Protein AF-A0A8S3GPU1-F1 (afdb_monomer_lite)

Structure (mmCIF, N/CA/C/O backbone):
data_AF-A0A8S3GPU1-F1
#
_entry.id   AF-A0A8S3GPU1-F1
#
loop_
_atom_site.group_PDB
_atom_site.id
_atom_site.type_symbol
_atom_site.label_atom_id
_atom_site.label_alt_id
_atom_site.label_comp_id
_atom_site.label_asym_id
_atom_site.label_entity_id
_atom_site.label_seq_id
_atom_site.pdbx_PDB_ins_code
_atom_site.Cartn_x
_atom_site.Cartn_y
_atom_site.Cartn_z
_atom_site.occupancy
_atom_site.B_iso_or_equiv
_atom_site.auth_seq_id
_atom_site.auth_comp_id
_atom_site.auth_asym_id
_atom_site.auth_atom_id
_atom_site.pdbx_PDB_model_num
ATOM 1 N N . VAL A 1 1 ? -9.425 -0.951 3.501 1.00 93.44 1 VAL A N 1
ATOM 2 C CA . VAL A 1 1 ? -9.799 -0.291 2.222 1.00 93.44 1 VAL A CA 1
ATOM 3 C C . VAL A 1 1 ? -8.624 0.565 1.789 1.00 93.44 1 VAL A C 1
ATOM 5 O O . VAL A 1 1 ? -7.996 1.143 2.668 1.00 93.44 1 VAL A O 1
ATOM 8 N N . TYR A 1 2 ? -8.330 0.630 0.492 1.00 96.62 2 TYR A N 1
ATOM 9 C CA . TYR A 1 2 ? -7.219 1.409 -0.062 1.00 96.62 2 TYR A CA 1
ATOM 10 C C . TYR A 1 2 ? -7.715 2.306 -1.193 1.00 96.62 2 TYR A C 1
ATOM 12 O O . TYR A 1 2 ? -8.721 1.982 -1.825 1.00 96.62 2 TYR A O 1
ATOM 20 N N . ALA A 1 3 ? -7.033 3.424 -1.422 1.00 96.69 3 ALA A N 1
ATOM 21 C CA . ALA A 1 3 ? -7.355 4.367 -2.487 1.00 96.69 3 ALA A CA 1
ATOM 22 C C . ALA A 1 3 ? -6.104 5.111 -2.963 1.00 96.69 3 ALA A C 1
ATOM 24 O O . ALA A 1 3 ? -5.092 5.145 -2.261 1.00 96.69 3 ALA A O 1
ATOM 25 N N . THR A 1 4 ? -6.206 5.735 -4.134 1.00 96.50 4 THR A N 1
ATOM 26 C CA . THR A 1 4 ? -5.224 6.688 -4.655 1.00 96.50 4 THR A CA 1
AT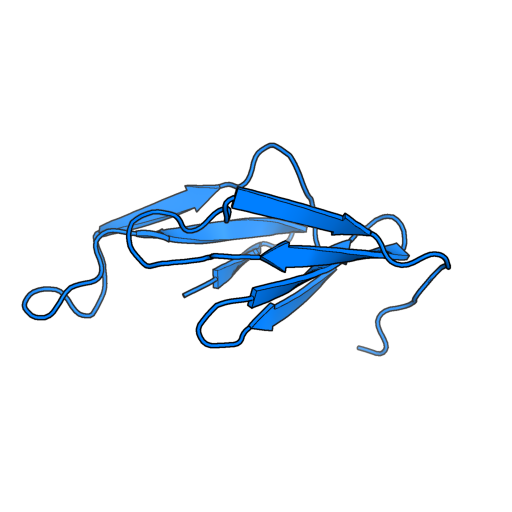OM 27 C C . THR A 1 4 ? -5.864 8.053 -4.887 1.00 96.50 4 THR A C 1
ATOM 29 O O . THR A 1 4 ? -7.075 8.150 -5.105 1.00 96.50 4 THR A O 1
ATOM 32 N N . ASP A 1 5 ? -5.064 9.117 -4.819 1.00 95.69 5 ASP A N 1
ATOM 33 C CA . ASP A 1 5 ? -5.474 10.464 -5.229 1.00 95.69 5 ASP A CA 1
ATOM 34 C C . ASP A 1 5 ? -4.918 10.843 -6.616 1.00 95.69 5 ASP A C 1
ATOM 36 O O . ASP A 1 5 ? -4.199 10.083 -7.266 1.00 95.69 5 ASP A O 1
ATOM 40 N N . ASN A 1 6 ? -5.225 12.055 -7.086 1.00 94.94 6 ASN A N 1
ATOM 41 C CA . ASN A 1 6 ? -4.738 12.561 -8.374 1.00 94.94 6 ASN A CA 1
ATOM 42 C C . ASN A 1 6 ? -3.227 12.861 -8.399 1.00 94.94 6 ASN A C 1
ATOM 44 O O . ASN A 1 6 ? -2.682 13.149 -9.463 1.00 94.94 6 ASN A O 1
ATOM 48 N N . LYS A 1 7 ? -2.554 12.815 -7.245 1.00 95.44 7 LYS A N 1
ATOM 49 C CA . LYS A 1 7 ? -1.095 12.886 -7.124 1.00 95.44 7 LYS A CA 1
ATOM 50 C C . LYS A 1 7 ? -0.462 11.496 -7.056 1.00 95.44 7 LYS A C 1
ATOM 52 O O . LYS A 1 7 ? 0.743 11.405 -6.845 1.00 95.44 7 LYS A O 1
ATOM 57 N N . GLN A 1 8 ? -1.256 10.439 -7.264 1.00 95.75 8 GLN A N 1
ATOM 58 C CA . GLN A 1 8 ? -0.842 9.036 -7.197 1.00 95.75 8 GLN A CA 1
ATOM 59 C C . GLN A 1 8 ? -0.370 8.619 -5.794 1.00 95.75 8 GLN A C 1
ATOM 61 O O . GLN A 1 8 ? 0.348 7.629 -5.643 1.00 95.75 8 GLN A O 1
ATOM 66 N N . THR A 1 9 ? -0.784 9.358 -4.760 1.00 96.69 9 THR A N 1
ATOM 67 C CA . THR A 1 9 ? -0.516 9.024 -3.360 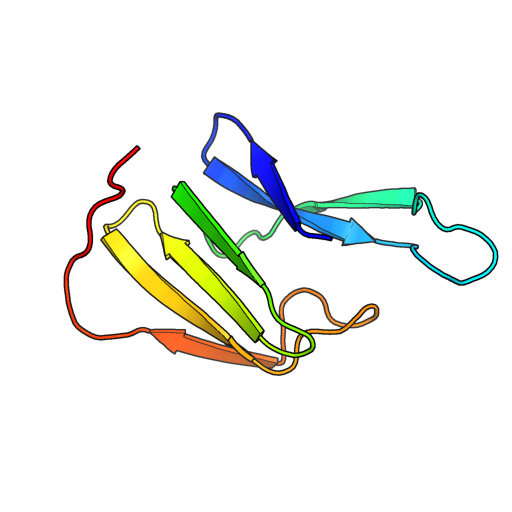1.00 96.69 9 THR A CA 1
ATOM 68 C C . THR A 1 9 ? -1.423 7.876 -2.950 1.00 96.69 9 THR A C 1
ATOM 70 O O . THR A 1 9 ? -2.635 7.944 -3.156 1.00 96.69 9 THR A O 1
ATOM 73 N N . VAL A 1 10 ? -0.850 6.827 -2.366 1.00 97.06 10 VAL A N 1
ATOM 74 C CA . VAL A 1 10 ? -1.602 5.670 -1.869 1.00 97.06 10 VAL A CA 1
ATOM 75 C C . VAL A 1 10 ? -2.047 5.935 -0.436 1.00 97.06 10 VAL A C 1
ATOM 77 O O . VAL A 1 10 ? -1.264 6.417 0.378 1.00 97.06 10 VAL A O 1
ATOM 80 N N . TYR A 1 11 ? -3.292 5.592 -0.117 1.00 97.38 11 TYR A N 1
ATOM 81 C CA . TYR A 1 11 ? -3.854 5.721 1.222 1.00 97.38 11 TYR A CA 1
ATOM 82 C C . TYR A 1 11 ? -4.498 4.422 1.691 1.00 97.38 11 TYR A C 1
ATOM 84 O O . TYR A 1 11 ? -5.176 3.738 0.920 1.00 97.38 11 TYR A O 1
ATOM 92 N N . ALA A 1 12 ? -4.390 4.143 2.987 1.00 96.25 12 ALA A N 1
ATOM 93 C CA . ALA A 1 12 ? -5.209 3.153 3.672 1.00 96.25 12 ALA A CA 1
ATOM 94 C C . ALA A 1 12 ? -6.291 3.828 4.517 1.00 96.25 12 ALA A C 1
ATOM 96 O O . ALA A 1 12 ? -6.037 4.796 5.233 1.00 96.25 12 ALA A O 1
ATOM 97 N N . ARG A 1 13 ? -7.517 3.302 4.462 1.00 95.88 13 ARG A N 1
ATOM 98 C CA . ARG A 1 13 ? -8.584 3.691 5.388 1.00 95.88 13 ARG A CA 1
ATOM 99 C C . ARG A 1 13 ? -8.376 2.967 6.713 1.00 95.88 13 ARG A C 1
ATOM 101 O O . ARG A 1 13 ? -8.432 1.736 6.744 1.00 95.88 13 ARG A O 1
ATOM 108 N N . VAL A 1 14 ? -8.210 3.730 7.787 1.00 95.31 14 VAL A N 1
ATOM 109 C CA . VAL A 1 14 ? -7.957 3.209 9.137 1.00 95.31 14 VAL A CA 1
ATOM 110 C C . VAL A 1 14 ? -9.157 3.398 10.063 1.00 95.31 14 VAL A C 1
ATOM 112 O O . VAL A 1 14 ? -10.121 4.097 9.737 1.00 95.31 14 VAL A O 1
ATOM 115 N N . GLY A 1 15 ? -9.118 2.729 11.218 1.00 94.81 15 GLY A N 1
ATOM 116 C CA . GLY A 1 15 ? -10.177 2.786 12.231 1.00 94.81 15 GLY A CA 1
ATOM 117 C C . GLY A 1 15 ? -11.455 2.031 11.856 1.00 94.81 15 GLY A C 1
ATOM 118 O O . GLY A 1 15 ? -12.484 2.239 12.496 1.00 94.81 15 GLY A O 1
ATOM 119 N N . ILE A 1 16 ? -11.415 1.191 10.814 1.00 93.75 16 ILE A N 1
ATOM 120 C CA . ILE A 1 16 ? -12.539 0.328 10.435 1.00 93.75 16 ILE A CA 1
ATOM 121 C C . ILE A 1 16 ? -12.623 -0.832 11.429 1.00 93.75 16 ILE A C 1
ATOM 123 O O . ILE A 1 16 ? -11.662 -1.582 11.590 1.00 93.75 16 ILE A O 1
ATOM 127 N N . ASN A 1 17 ? -13.782 -1.006 12.057 1.00 93.00 17 ASN A N 1
ATOM 128 C CA . ASN A 1 17 ? -14.086 -2.141 12.928 1.00 93.00 17 ASN A CA 1
ATOM 129 C C . ASN A 1 17 ? -15.591 -2.468 12.881 1.00 93.00 17 ASN A C 1
ATOM 131 O O . ASN A 1 17 ? -16.322 -1.935 12.042 1.00 93.00 17 ASN A O 1
ATOM 135 N N . GLU A 1 18 ? -16.058 -3.384 13.731 1.00 94.62 18 GLU A N 1
ATOM 136 C CA . GLU A 1 18 ? -17.459 -3.820 13.720 1.00 94.62 18 GLU A CA 1
ATOM 137 C C . GLU A 1 18 ? -18.451 -2.699 14.050 1.00 94.62 18 GLU A C 1
ATOM 139 O O . GLU A 1 18 ? -19.517 -2.642 13.434 1.00 94.62 18 GLU A O 1
ATOM 144 N N . GLU A 1 19 ? -18.064 -1.798 14.955 1.00 97.12 19 GLU A N 1
ATOM 145 C CA . GLU A 1 19 ? -18.854 -0.664 15.448 1.00 97.12 19 GLU A CA 1
ATOM 146 C C . GLU A 1 19 ? -18.730 0.565 14.532 1.00 97.12 19 GLU A C 1
ATOM 148 O O . GLU A 1 19 ? -19.665 1.352 14.400 1.00 97.12 19 GLU A O 1
ATOM 153 N N . ASN A 1 20 ? -17.593 0.709 13.847 1.00 95.19 20 ASN A N 1
ATOM 154 C CA . ASN A 1 20 ? -17.303 1.780 12.903 1.00 95.19 20 ASN A CA 1
ATOM 155 C C . ASN A 1 20 ? -16.896 1.221 11.533 1.00 95.19 20 ASN A C 1
ATOM 157 O O . ASN A 1 20 ? -15.718 1.164 11.174 1.00 95.19 20 ASN A O 1
ATOM 161 N N . ARG A 1 21 ? -17.891 0.863 10.720 1.00 93.62 21 ARG A N 1
ATOM 162 C CA . ARG A 1 21 ? -17.680 0.326 9.362 1.00 93.62 21 ARG A CA 1
ATOM 163 C C . ARG A 1 21 ? -17.128 1.356 8.366 1.00 93.62 21 ARG A C 1
ATOM 165 O O . ARG A 1 21 ? -16.643 0.969 7.308 1.00 93.62 21 ARG A O 1
ATOM 172 N N . ILE A 1 22 ? -17.191 2.649 8.692 1.00 95.38 22 ILE A N 1
ATOM 173 C CA . ILE A 1 22 ? -16.736 3.750 7.826 1.00 95.38 22 ILE A CA 1
ATOM 174 C C . ILE A 1 22 ? -15.247 4.058 8.063 1.00 95.38 22 ILE A C 1
ATOM 176 O O . ILE A 1 22 ? -14.552 4.555 7.174 1.00 95.38 22 ILE A O 1
ATOM 180 N N . GLY A 1 23 ? -14.724 3.753 9.251 1.00 95.62 23 GLY A N 1
ATOM 181 C CA . GLY A 1 23 ? -13.376 4.133 9.669 1.00 95.62 23 GLY A CA 1
ATOM 182 C C . GLY A 1 23 ? -13.273 5.600 10.085 1.00 95.62 23 GLY A C 1
ATOM 183 O O . GLY A 1 23 ? -14.247 6.349 10.021 1.00 95.62 23 GLY A O 1
ATOM 184 N N . THR A 1 24 ? -12.090 6.036 10.499 1.00 96.50 24 THR A N 1
ATOM 185 C CA . THR A 1 24 ? -11.863 7.366 11.093 1.00 96.50 24 THR A CA 1
ATOM 186 C C . THR A 1 24 ? -11.140 8.321 10.150 1.00 96.50 24 THR A C 1
ATOM 188 O O . THR A 1 24 ? -11.527 9.480 10.023 1.00 96.50 24 THR A O 1
ATOM 191 N N . SER A 1 25 ? -10.126 7.836 9.439 1.00 96.75 25 SER A N 1
ATOM 192 C CA . SER A 1 25 ? -9.217 8.663 8.640 1.00 96.75 25 SER A CA 1
ATOM 193 C C . SER A 1 25 ? -8.588 7.864 7.498 1.00 96.75 25 SER A C 1
ATOM 195 O O . SER A 1 25 ? -8.745 6.645 7.402 1.00 96.75 25 SER A O 1
ATOM 197 N N . TRP A 1 26 ? -7.917 8.580 6.599 1.00 96.94 26 TRP A N 1
ATOM 198 C CA . TRP A 1 26 ? -7.044 8.014 5.576 1.00 96.94 26 TRP A CA 1
ATOM 199 C C . TRP A 1 26 ? -5.592 8.285 5.969 1.00 96.94 26 TRP A C 1
ATOM 201 O O . TRP A 1 26 ? -5.263 9.425 6.291 1.00 96.94 26 TRP A O 1
ATOM 211 N N . GLU A 1 27 ? -4.746 7.260 5.940 1.00 95.69 27 GLU A N 1
ATOM 212 C CA . GLU A 1 27 ? -3.312 7.364 6.229 1.00 95.69 27 GLU A CA 1
ATOM 213 C C . GLU A 1 27 ? -2.500 7.149 4.944 1.00 95.69 27 GLU A C 1
ATOM 215 O O . GLU A 1 27 ? -2.748 6.158 4.248 1.00 95.69 27 GLU A O 1
ATOM 220 N N . PRO A 1 28 ? -1.584 8.071 4.586 1.00 96.00 28 PRO A N 1
ATOM 221 C CA . PRO A 1 28 ? -0.787 7.969 3.368 1.00 96.00 28 PRO A CA 1
ATOM 222 C C . PRO A 1 28 ? 0.333 6.934 3.503 1.00 96.00 28 PRO A C 1
ATOM 224 O O . PRO A 1 28 ? 0.898 6.743 4.578 1.00 96.00 28 PRO A O 1
ATOM 227 N N . PHE A 1 29 ? 0.699 6.311 2.387 1.00 94.25 29 PHE A N 1
ATOM 228 C CA . PHE A 1 29 ? 1.926 5.532 2.270 1.00 94.25 29 PHE A CA 1
ATOM 229 C C . PHE A 1 29 ? 3.030 6.477 1.803 1.00 94.25 29 PHE A C 1
ATOM 231 O O . PHE A 1 29 ? 2.958 7.035 0.711 1.00 94.25 29 PHE A O 1
ATOM 238 N N . GLU A 1 30 ? 4.049 6.676 2.634 1.00 88.81 30 GLU A N 1
ATOM 239 C CA . GLU A 1 30 ? 5.147 7.601 2.322 1.00 88.81 30 GLU A CA 1
ATOM 240 C C . GLU A 1 30 ? 6.195 6.989 1.378 1.00 88.81 30 GLU A C 1
ATOM 242 O O . GLU A 1 30 ? 6.998 7.707 0.786 1.00 88.81 30 GLU A O 1
ATOM 247 N N . ASP A 1 31 ? 6.195 5.662 1.223 1.00 88.62 31 ASP A N 1
ATOM 248 C CA . ASP A 1 31 ? 7.237 4.908 0.524 1.00 88.62 31 ASP A CA 1
ATOM 249 C C . ASP A 1 31 ? 6.849 4.465 -0.897 1.00 88.62 31 ASP A C 1
ATOM 251 O O . ASP A 1 31 ? 7.651 3.816 -1.576 1.00 88.62 31 ASP A O 1
ATOM 255 N N . CYS A 1 32 ? 5.642 4.792 -1.376 1.00 89.81 32 CYS A N 1
ATOM 256 C CA . CYS A 1 32 ? 5.209 4.426 -2.723 1.00 89.81 32 CYS A CA 1
ATOM 257 C C . CYS A 1 32 ? 4.198 5.399 -3.352 1.00 89.81 32 CYS A C 1
ATOM 259 O O . CYS A 1 32 ? 3.425 6.076 -2.682 1.00 89.81 32 CYS A O 1
ATOM 261 N N . SER A 1 33 ? 4.195 5.422 -4.687 1.00 95.50 33 SER A N 1
ATOM 262 C CA . SER A 1 33 ? 3.143 6.016 -5.519 1.00 95.50 33 SER A CA 1
ATOM 263 C C . SER A 1 33 ? 2.623 4.958 -6.484 1.00 95.50 33 SER A C 1
ATOM 265 O O . SER A 1 33 ? 3.395 4.099 -6.929 1.00 95.50 33 SER A O 1
ATOM 267 N N . ALA A 1 34 ? 1.325 4.986 -6.783 1.00 97.06 34 ALA A N 1
ATOM 268 C CA . ALA A 1 34 ? 0.687 3.971 -7.613 1.00 97.06 34 ALA A CA 1
ATOM 269 C C . ALA A 1 34 ? -0.337 4.551 -8.589 1.00 97.06 34 ALA A C 1
ATOM 271 O O . ALA A 1 34 ? -1.077 5.482 -8.272 1.00 97.06 34 ALA A O 1
ATOM 272 N N . LEU A 1 35 ? -0.384 3.940 -9.770 1.00 96.50 35 LEU A N 1
ATOM 273 C CA . LEU A 1 35 ? -1.382 4.169 -10.809 1.00 96.50 35 LEU A CA 1
ATOM 274 C C . LEU A 1 35 ? -2.635 3.332 -10.544 1.00 96.50 35 LEU A C 1
ATOM 276 O O . LEU A 1 35 ? -3.749 3.837 -10.628 1.00 96.50 35 LEU A O 1
ATOM 280 N N . GLU A 1 36 ? -2.444 2.063 -10.182 1.00 96.25 36 GLU A N 1
ATOM 281 C CA . GLU A 1 36 ? -3.521 1.102 -9.951 1.00 96.25 36 GLU A CA 1
ATOM 282 C C . GLU A 1 36 ? -3.245 0.261 -8.707 1.00 96.25 36 GLU A C 1
ATOM 284 O O . GLU A 1 36 ? -2.091 -0.033 -8.377 1.00 96.25 36 GLU A O 1
ATOM 289 N N . LEU A 1 37 ? -4.323 -0.155 -8.038 1.00 97.00 37 LEU A N 1
ATOM 290 C CA . LEU A 1 37 ? -4.287 -1.013 -6.859 1.00 97.00 37 LEU A CA 1
ATOM 291 C C . LEU A 1 37 ? -5.196 -2.228 -7.065 1.00 97.00 37 LEU A C 1
ATOM 293 O O . LEU A 1 37 ? -6.327 -2.088 -7.530 1.00 97.00 37 LEU A O 1
ATOM 297 N N . ALA A 1 38 ? -4.742 -3.403 -6.634 1.00 96.81 38 ALA A N 1
ATOM 298 C CA . ALA A 1 38 ? -5.562 -4.608 -6.531 1.00 96.81 38 ALA A CA 1
ATOM 299 C C . ALA A 1 38 ? -5.351 -5.270 -5.165 1.00 96.81 38 ALA A C 1
ATOM 301 O O . ALA A 1 38 ? -4.222 -5.383 -4.690 1.00 96.81 38 ALA A O 1
ATOM 302 N N . ILE A 1 39 ? -6.432 -5.697 -4.508 1.00 95.88 39 ILE A N 1
ATOM 303 C CA . ILE A 1 39 ? -6.383 -6.171 -3.116 1.00 95.88 39 ILE A CA 1
ATOM 304 C C . ILE A 1 39 ? -6.957 -7.575 -2.964 1.00 95.88 39 ILE A C 1
ATOM 306 O O . ILE A 1 39 ? -7.919 -7.940 -3.636 1.00 95.88 39 ILE A O 1
ATOM 310 N N . SER A 1 40 ? -6.387 -8.335 -2.034 1.00 94.50 40 SER A N 1
ATOM 311 C CA . SER A 1 40 ? -6.957 -9.567 -1.487 1.00 94.50 40 SER A CA 1
ATOM 312 C C . SER A 1 40 ? -7.059 -9.453 0.040 1.00 94.50 40 SER A C 1
ATOM 314 O O . SER A 1 40 ? -6.863 -8.375 0.603 1.00 94.50 40 SER A O 1
ATOM 316 N N . GLU A 1 41 ? -7.360 -10.558 0.722 1.00 93.44 41 GLU A N 1
ATOM 317 C CA . GLU A 1 41 ? -7.410 -10.605 2.186 1.00 93.44 41 GLU A CA 1
ATOM 318 C C . GLU A 1 41 ? -6.067 -10.243 2.846 1.00 93.44 41 GLU A C 1
ATOM 320 O O . GLU A 1 41 ? -6.045 -9.557 3.867 1.00 93.44 41 GLU A O 1
ATOM 325 N N . HIS A 1 42 ? -4.945 -10.666 2.251 1.00 95.50 42 HIS A N 1
ATOM 326 C CA . HIS A 1 42 ? -3.614 -10.554 2.867 1.00 95.50 42 HIS 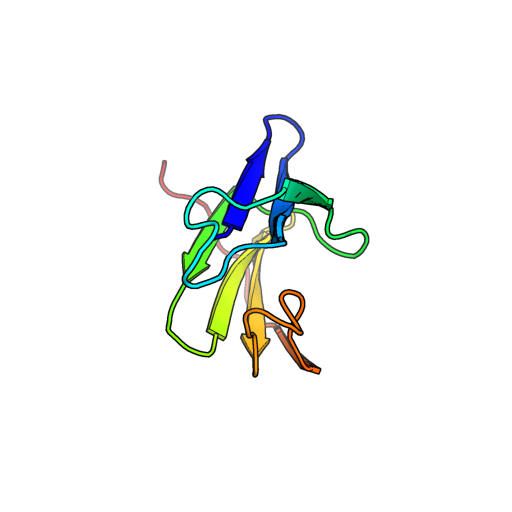A CA 1
ATOM 327 C C . HIS A 1 42 ? -2.544 -9.949 1.960 1.00 95.50 42 HIS A C 1
ATOM 329 O O . HIS A 1 42 ? -1.390 -9.821 2.380 1.00 95.50 42 HIS A O 1
ATOM 335 N N . THR A 1 43 ? -2.897 -9.547 0.737 1.00 97.25 43 THR A N 1
ATOM 336 C CA . THR A 1 43 ? -1.953 -8.906 -0.186 1.00 97.25 43 THR A CA 1
ATOM 337 C C . THR A 1 43 ? -2.532 -7.656 -0.831 1.00 97.25 43 THR A C 1
ATOM 339 O O . THR A 1 43 ? -3.678 -7.666 -1.283 1.00 97.25 43 THR A O 1
ATOM 342 N N . LEU A 1 44 ? -1.705 -6.623 -0.963 1.00 97.56 44 LEU A N 1
ATOM 343 C CA . LEU A 1 44 ? -1.962 -5.443 -1.786 1.00 97.56 44 LEU A CA 1
ATOM 344 C C . LEU A 1 44 ? -0.964 -5.427 -2.944 1.00 97.56 44 LEU A C 1
ATOM 346 O O . LEU A 1 44 ? 0.245 -5.403 -2.732 1.00 97.56 44 LEU A O 1
ATOM 350 N N . TRP A 1 45 ? -1.480 -5.412 -4.164 1.00 97.75 45 TRP A N 1
ATOM 351 C CA . TRP A 1 45 ? -0.709 -5.240 -5.385 1.00 97.75 45 TRP A CA 1
ATOM 352 C C . TRP A 1 45 ? -0.815 -3.796 -5.856 1.00 97.75 45 TRP A C 1
ATOM 354 O O . TRP A 1 45 ? -1.907 -3.226 -5.875 1.00 97.75 45 TRP A O 1
ATOM 364 N N . LEU A 1 46 ? 0.321 -3.219 -6.236 1.00 97.50 46 LEU A N 1
ATOM 365 C CA . LEU A 1 46 ? 0.437 -1.854 -6.725 1.00 97.50 46 LEU A CA 1
ATOM 366 C C . LEU A 1 46 ? 1.142 -1.869 -8.076 1.00 97.50 46 LEU A C 1
ATOM 368 O O . LEU A 1 46 ? 2.255 -2.390 -8.178 1.00 97.50 46 LEU A O 1
ATOM 372 N N . LEU A 1 47 ? 0.532 -1.249 -9.083 1.00 97.62 47 LEU A N 1
ATOM 373 C CA . LEU A 1 47 ? 1.269 -0.786 -10.252 1.00 97.62 47 LEU A CA 1
ATOM 374 C C . LEU A 1 47 ? 1.823 0.596 -9.919 1.00 97.62 47 LEU A C 1
ATOM 376 O O . LEU A 1 47 ? 1.067 1.562 -9.830 1.00 97.62 47 LEU A O 1
ATOM 380 N N . THR A 1 48 ? 3.127 0.691 -9.694 1.00 95.88 48 THR A N 1
ATOM 381 C CA . THR A 1 48 ? 3.762 1.947 -9.306 1.00 95.88 48 THR A CA 1
ATOM 382 C C . THR A 1 48 ? 3.829 2.925 -10.472 1.00 95.88 48 THR A C 1
ATOM 384 O O . THR A 1 48 ? 3.860 2.537 -11.642 1.00 95.88 48 THR A O 1
ATOM 387 N N . SER A 1 49 ? 3.947 4.213 -10.163 1.00 94.25 49 SER A N 1
ATOM 388 C CA . SER A 1 49 ? 4.102 5.268 -11.173 1.00 94.25 49 SER A CA 1
ATOM 389 C C . SER A 1 49 ? 5.396 5.168 -11.988 1.00 94.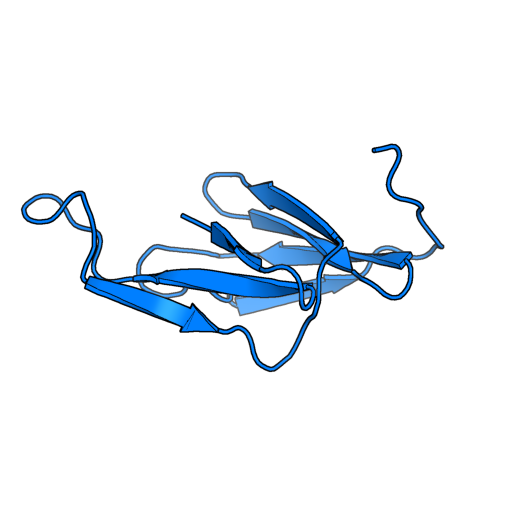25 49 SER A C 1
ATOM 391 O O . SER A 1 49 ? 5.508 5.780 -13.046 1.00 94.25 49 SER A O 1
ATOM 393 N N . CYS A 1 50 ? 6.369 4.375 -11.526 1.00 92.81 50 CYS A N 1
ATOM 394 C CA . CYS A 1 50 ? 7.585 4.045 -12.271 1.00 92.81 50 CYS A CA 1
ATOM 395 C C . CYS A 1 50 ? 7.470 2.749 -13.097 1.00 92.81 50 CYS A C 1
ATOM 397 O O . CYS A 1 50 ? 8.484 2.259 -13.591 1.00 92.81 50 CYS A O 1
ATOM 399 N N . GLY A 1 51 ? 6.263 2.194 -13.249 1.00 95.50 51 GLY A N 1
ATOM 400 C CA . GLY A 1 51 ? 5.987 1.020 -14.079 1.00 95.50 51 GLY A CA 1
ATOM 401 C C . GLY A 1 51 ? 6.407 -0.309 -13.453 1.00 95.50 51 GLY A C 1
ATOM 402 O O . GLY A 1 51 ? 6.568 -1.294 -14.166 1.00 95.50 51 GLY A O 1
ATOM 403 N N . GLN A 1 52 ? 6.608 -0.375 -12.137 1.00 97.06 52 GLN A N 1
ATOM 404 C CA . GLN A 1 52 ? 6.917 -1.625 -11.440 1.00 97.06 52 GLN A CA 1
ATOM 405 C C . GLN A 1 52 ? 5.653 -2.207 -10.812 1.00 97.06 52 GLN A C 1
ATOM 407 O O . GLN A 1 52 ? 4.782 -1.468 -10.365 1.00 97.06 52 GLN A O 1
ATOM 412 N N . ILE A 1 53 ? 5.574 -3.532 -10.705 1.00 97.69 53 ILE A N 1
ATOM 413 C CA . ILE A 1 53 ? 4.552 -4.175 -9.876 1.00 97.69 53 ILE A CA 1
ATOM 414 C C . ILE A 1 53 ? 5.164 -4.495 -8.514 1.00 97.69 53 ILE A C 1
ATOM 416 O O . ILE A 1 53 ? 6.129 -5.256 -8.431 1.00 97.69 53 ILE A O 1
ATOM 420 N N . GLN A 1 54 ? 4.593 -3.933 -7.450 1.00 97.06 54 GLN A N 1
ATOM 421 C CA . GLN A 1 54 ? 4.940 -4.242 -6.063 1.00 97.06 54 GLN A CA 1
ATOM 422 C C . GLN A 1 54 ? 3.811 -5.024 -5.388 1.00 97.06 54 GLN A C 1
ATOM 424 O O . GLN A 1 54 ? 2.639 -4.699 -5.552 1.00 97.06 54 GLN A O 1
ATOM 429 N N . CYS A 1 55 ? 4.168 -6.029 -4.593 1.00 97.31 55 CYS A N 1
ATOM 430 C CA . CYS A 1 55 ? 3.259 -6.780 -3.735 1.00 97.31 55 CYS A CA 1
ATOM 431 C C . CYS A 1 55 ? 3.621 -6.532 -2.270 1.00 97.31 55 CYS A C 1
ATOM 433 O O . CYS A 1 55 ? 4.736 -6.843 -1.847 1.00 97.31 55 CYS A O 1
ATOM 435 N N . ARG A 1 56 ? 2.677 -5.986 -1.503 1.00 96.69 56 ARG A N 1
ATOM 436 C CA . ARG A 1 56 ? 2.734 -5.869 -0.044 1.00 96.69 56 ARG A CA 1
ATOM 437 C C . ARG A 1 56 ? 2.019 -7.065 0.565 1.00 96.69 56 ARG A C 1
ATOM 439 O O . ARG A 1 56 ? 0.823 -7.249 0.352 1.00 96.69 56 ARG A O 1
ATOM 446 N N . GLU A 1 57 ? 2.749 -7.878 1.312 1.00 96.94 57 GLU A N 1
ATOM 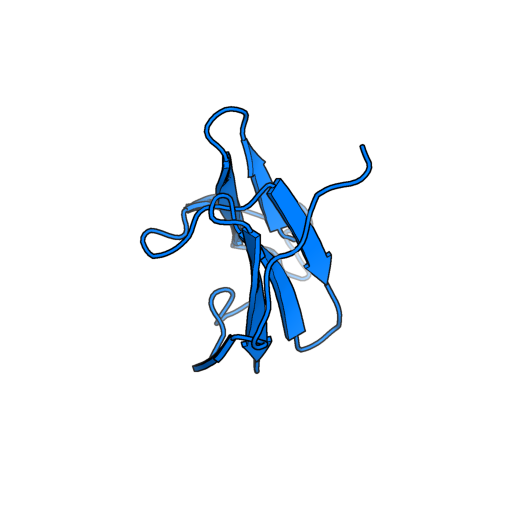447 C CA . GLU A 1 57 ? 2.239 -9.097 1.938 1.00 96.94 57 GLU A CA 1
ATOM 448 C C . GLU A 1 57 ? 1.953 -8.882 3.425 1.00 96.94 57 GLU A C 1
ATOM 450 O O . GLU A 1 57 ? 2.607 -8.072 4.092 1.00 96.94 57 GLU A O 1
ATOM 455 N N . ASN A 1 58 ? 1.042 -9.691 3.965 1.00 96.56 58 ASN A N 1
ATOM 456 C CA . ASN A 1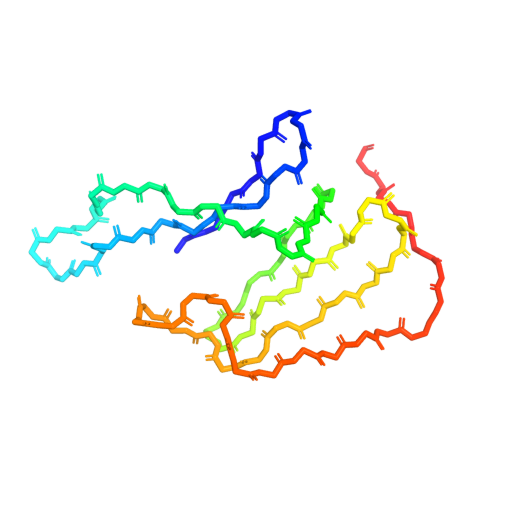 58 ? 0.598 -9.638 5.359 1.00 96.56 58 ASN A CA 1
ATOM 457 C C . ASN A 1 58 ? -0.038 -8.289 5.716 1.00 96.56 58 ASN A C 1
ATOM 459 O O . ASN A 1 58 ? 0.169 -7.766 6.814 1.00 96.56 58 ASN A O 1
ATOM 463 N N . ILE A 1 59 ? -0.798 -7.718 4.775 1.00 96.25 59 ILE A N 1
ATOM 464 C CA . ILE A 1 59 ? -1.656 -6.578 5.091 1.00 96.25 59 ILE A CA 1
ATOM 465 C C . ILE A 1 59 ? -2.774 -7.028 6.037 1.00 96.25 59 ILE A C 1
ATOM 467 O O . ILE A 1 59 ? -3.275 -8.151 5.953 1.00 96.25 59 ILE A O 1
ATOM 471 N N . SER A 1 60 ? -3.182 -6.142 6.934 1.00 93.56 60 SER A N 1
ATOM 472 C CA . SER A 1 60 ? -4.317 -6.357 7.829 1.00 93.56 60 SER A CA 1
ATOM 473 C C . SER A 1 60 ? -4.955 -5.022 8.211 1.00 93.56 60 SER A C 1
ATOM 475 O O . SER A 1 60 ? -4.451 -3.955 7.861 1.00 93.56 60 SER A O 1
ATOM 477 N N . ILE A 1 61 ? -6.058 -5.064 8.963 1.00 89.06 61 ILE A N 1
ATOM 478 C CA . ILE A 1 61 ? -6.680 -3.852 9.522 1.00 89.06 61 ILE A CA 1
ATOM 479 C C . ILE A 1 61 ? -5.711 -3.083 10.433 1.00 89.06 61 ILE A C 1
ATOM 481 O O . ILE A 1 61 ? -5.728 -1.855 10.437 1.00 89.06 61 ILE A O 1
ATOM 485 N N . THR A 1 62 ? -4.876 -3.788 11.199 1.00 91.38 62 THR A N 1
ATOM 486 C CA . THR A 1 62 ? -3.910 -3.181 12.129 1.00 91.38 62 THR A CA 1
ATOM 487 C C . THR A 1 62 ? -2.539 -2.941 11.502 1.00 91.38 62 THR A C 1
ATOM 489 O O . THR A 1 62 ? -1.730 -2.224 12.080 1.00 91.38 62 THR A O 1
ATOM 492 N N . ASN A 1 63 ? -2.274 -3.522 10.330 1.00 93.69 63 ASN A N 1
ATOM 493 C CA . ASN A 1 63 ? -1.044 -3.339 9.571 1.00 93.69 63 ASN A CA 1
ATOM 494 C C . ASN A 1 63 ? -1.349 -3.151 8.072 1.00 93.69 63 ASN A C 1
ATOM 496 O O . ASN A 1 63 ? -1.141 -4.073 7.278 1.00 93.69 63 ASN A O 1
ATOM 500 N N . PRO A 1 64 ? -1.856 -1.980 7.655 1.00 93.50 64 PRO A N 1
ATOM 501 C CA . PRO A 1 64 ? -2.261 -1.766 6.269 1.00 93.50 64 PRO A CA 1
ATOM 502 C C . PRO A 1 64 ? -1.084 -1.758 5.280 1.00 93.50 64 PRO A C 1
ATOM 504 O O . PRO A 1 64 ? -1.250 -2.111 4.118 1.00 93.50 64 PRO A O 1
ATOM 507 N N . ILE A 1 65 ? 0.119 -1.391 5.726 1.00 92.75 65 ILE A N 1
ATOM 508 C CA . ILE A 1 65 ? 1.321 -1.340 4.874 1.00 92.75 65 ILE A CA 1
ATOM 509 C C . ILE A 1 65 ? 1.839 -2.750 4.538 1.00 92.75 65 ILE A C 1
ATOM 511 O O . ILE A 1 65 ? 2.529 -2.948 3.536 1.00 92.75 65 ILE A O 1
ATOM 515 N N . GLY A 1 66 ? 1.470 -3.747 5.345 1.00 93.62 66 GLY A N 1
ATOM 516 C CA . GLY A 1 66 ? 2.020 -5.093 5.262 1.00 93.62 66 GLY A CA 1
ATOM 517 C C . GLY A 1 66 ? 3.391 -5.190 5.927 1.00 93.62 66 GLY A C 1
ATOM 518 O O . GLY A 1 66 ? 3.930 -4.225 6.462 1.00 93.62 66 GLY A O 1
ATOM 519 N N . THR A 1 67 ? 3.946 -6.395 5.974 1.00 94.88 67 THR A N 1
ATOM 520 C CA . THR A 1 67 ? 5.236 -6.666 6.638 1.00 94.88 67 THR A CA 1
ATOM 521 C C . THR A 1 67 ? 6.355 -6.906 5.634 1.00 94.88 67 THR A C 1
ATOM 523 O O . THR A 1 67 ? 7.525 -6.683 5.937 1.00 94.88 67 THR A O 1
ATOM 526 N N . ARG A 1 68 ? 6.017 -7.384 4.435 1.00 94.12 68 ARG A N 1
ATOM 527 C CA . ARG A 1 68 ? 6.986 -7.697 3.382 1.00 94.12 68 ARG A CA 1
ATOM 528 C C . ARG A 1 68 ? 6.570 -7.019 2.089 1.00 94.12 68 ARG A C 1
ATOM 530 O O . ARG A 1 68 ? 5.381 -6.887 1.815 1.00 94.12 68 ARG A O 1
ATOM 537 N N . SER A 1 69 ? 7.562 -6.614 1.306 1.00 94.75 69 SER A N 1
ATOM 538 C CA . SER A 1 69 ? 7.373 -6.040 -0.022 1.00 94.75 69 SER A CA 1
ATOM 539 C C . SER A 1 69 ? 8.225 -6.807 -1.025 1.00 94.75 69 SER A C 1
ATOM 541 O O . SER A 1 69 ? 9.420 -7.000 -0.793 1.00 94.75 69 SER A O 1
ATOM 543 N N . THR A 1 70 ? 7.612 -7.251 -2.120 1.00 96.31 70 THR A N 1
ATOM 544 C CA . THR A 1 70 ? 8.301 -7.901 -3.241 1.00 96.31 70 THR A CA 1
ATOM 545 C C . THR A 1 70 ? 7.992 -7.146 -4.525 1.00 96.31 70 THR A C 1
ATOM 547 O O . THR A 1 70 ? 6.833 -6.848 -4.801 1.00 96.31 70 THR A O 1
ATOM 550 N N . THR A 1 71 ? 9.012 -6.877 -5.335 1.00 96.88 71 THR A N 1
ATOM 551 C CA . THR A 1 71 ? 8.856 -6.230 -6.644 1.00 96.88 71 THR A CA 1
ATOM 552 C C . THR A 1 71 ? 9.031 -7.263 -7.749 1.00 96.88 71 THR A C 1
ATOM 554 O O . THR A 1 71 ? 10.028 -7.987 -7.763 1.00 96.88 71 THR A O 1
ATOM 557 N N . LEU A 1 72 ? 8.084 -7.330 -8.684 1.00 96.62 72 LEU A N 1
ATOM 558 C CA . LEU A 1 72 ? 8.233 -8.162 -9.873 1.00 96.62 72 LEU A CA 1
ATOM 559 C C . LEU A 1 72 ? 9.201 -7.504 -10.866 1.00 96.62 72 LEU A C 1
ATOM 561 O O . LEU A 1 72 ? 9.108 -6.295 -11.099 1.00 96.62 72 LEU A O 1
ATOM 565 N N . PRO A 1 73 ? 10.111 -8.277 -11.485 1.00 95.94 73 PRO A N 1
ATOM 566 C CA . PRO A 1 73 ? 10.971 -7.756 -12.532 1.00 95.94 73 PRO A CA 1
ATOM 567 C C . PRO A 1 73 ? 10.149 -7.434 -13.783 1.00 95.94 73 PRO A C 1
ATOM 569 O O . PRO A 1 73 ? 9.305 -8.223 -14.208 1.00 95.94 73 PRO A O 1
ATOM 572 N N . GLY A 1 74 ? 10.433 -6.288 -14.395 1.00 95.31 74 GLY A N 1
ATOM 573 C CA . GLY A 1 74 ? 9.784 -5.845 -15.625 1.00 95.31 74 GLY A CA 1
ATOM 574 C C . GLY A 1 74 ? 9.336 -4.392 -15.561 1.00 95.31 74 GLY A C 1
ATOM 575 O O . GLY A 1 74 ? 9.541 -3.703 -14.561 1.00 95.31 74 GLY A O 1
ATOM 576 N N . PHE A 1 75 ? 8.738 -3.948 -16.663 1.00 96.50 75 PHE A N 1
ATOM 577 C CA . PHE A 1 75 ? 8.102 -2.646 -16.787 1.00 96.50 75 PHE A CA 1
ATOM 578 C C . PHE A 1 75 ? 6.685 -2.850 -17.318 1.00 96.50 75 PHE A C 1
ATOM 580 O O . PHE A 1 75 ? 6.487 -3.510 -18.338 1.00 96.50 75 PHE A O 1
ATOM 587 N N . PHE A 1 76 ? 5.712 -2.305 -16.605 1.00 97.12 76 PHE A N 1
ATOM 588 C CA . PHE A 1 76 ? 4.294 -2.533 -16.814 1.00 97.12 76 PHE A CA 1
ATOM 589 C C . PHE A 1 76 ? 3.596 -1.199 -17.043 1.00 97.12 76 PHE A C 1
ATOM 591 O O . PHE A 1 76 ? 3.963 -0.174 -16.468 1.00 97.12 76 PHE A O 1
ATOM 598 N N . LEU A 1 77 ? 2.586 -1.227 -17.902 1.00 95.69 77 LEU A N 1
ATOM 599 C CA . LEU A 1 77 ? 1.778 -0.069 -18.242 1.00 95.69 77 LEU A CA 1
ATOM 600 C C . LEU A 1 77 ? 0.364 -0.281 -17.720 1.00 95.69 77 LEU A C 1
ATOM 602 O O . LEU A 1 77 ? -0.174 -1.386 -17.801 1.00 95.69 77 LEU A O 1
ATOM 606 N N . SER A 1 78 ? -0.219 0.800 -17.218 1.00 93.19 78 SER A N 1
ATOM 607 C CA . SER A 1 78 ? -1.654 0.874 -16.976 1.00 93.19 78 SER A CA 1
ATOM 608 C C . SER A 1 78 ? -2.370 0.907 -18.328 1.00 93.19 78 SER A C 1
ATOM 610 O O . SER A 1 78 ? -1.889 1.548 -19.267 1.00 93.19 78 SER A O 1
ATOM 612 N N . LEU A 1 79 ? -3.478 0.175 -18.444 1.00 89.50 79 LEU A N 1
ATOM 613 C CA . LEU A 1 79 ? -4.265 0.074 -19.682 1.00 89.50 79 LEU A CA 1
ATOM 614 C C . LEU A 1 79 ? -5.514 0.970 -19.673 1.00 89.50 79 LEU A C 1
ATOM 616 O O . LEU A 1 79 ? -6.348 0.842 -20.570 1.00 89.50 79 LEU A O 1
ATOM 620 N N . THR A 1 80 ? -5.668 1.820 -18.655 1.00 74.50 80 THR A N 1
ATOM 621 C CA . THR A 1 80 ? -6.833 2.702 -18.483 1.00 74.50 80 THR A CA 1
ATOM 622 C C . THR A 1 80 ? -6.846 3.882 -19.437 1.00 74.50 80 THR A C 1
ATOM 624 O O . THR A 1 80 ? -5.761 4.475 -19.640 1.00 74.50 80 THR A O 1
#

Secondary structure (DSSP, 8-state):
-EEE-TT-EEEEEE---SS-TT-SEEEEEEEEEEEEEEE-SSEEEEEETTS-EEEEES--SS-TT-SEEEEESS------

Organism: NCBI:txid392030

pLDDT: mean 94.99, std 3.12, range [74.5, 97.75]

Foldseek 3Di:
DWDADPVQWIWDAAQDDPVRNPGDDIDTDPPFGAPDWDDDQFWIWGCGPQQKIKIAGRADNVRNSHDDIDIDPDGHDDPD

Sequence (80 aa):
VYATDNKQTVYARVGINEENRIGTSWEPFEDCSALELAISEHTLWLLTSCGQIQCRENISITNPIGTRSTTLPGFFLSLT

Radius of gyration: 12.79 Å; chains: 1; bounding box: 30×24×35 Å